Protein AF-A0A0K8QH39-F1 (afdb_monomer)

Radius of gyration: 16.28 Å; Cα contacts (8 Å, |Δi|>4): 102; chains: 1; bounding box: 37×21×58 Å

Foldseek 3Di:
DDLLVVCLVPVVCLLVSLCVLQVWDKDDPDPVPVVDDCVVDPAAKDWAQAPVGITITHDHDDHDDPVSNVVSNVSRVSNRVSVVVVVVVPDDPPPPDD

pLDDT: mean 84.18, std 14.4, range [49.56, 97.0]

Mean predicted aligned error: 7.53 Å

Structure (mmCIF, N/CA/C/O backbone):
data_AF-A0A0K8QH39-F1
#
_entry.id   AF-A0A0K8QH39-F1
#
loop_
_atom_site.group_PDB
_atom_site.id
_atom_site.type_symbol
_atom_site.label_atom_id
_atom_site.label_alt_id
_atom_site.label_comp_id
_atom_site.label_asym_id
_atom_site.label_entity_id
_atom_site.label_seq_id
_atom_site.pdbx_PDB_ins_code
_atom_site.Cartn_x
_atom_site.Cartn_y
_atom_site.Cartn_z
_atom_site.occupancy
_atom_site.B_iso_or_equiv
_atom_site.auth_seq_id
_atom_site.auth_comp_id
_atom_site.auth_asym_id
_atom_site.auth_atom_id
_atom_site.pdbx_PDB_model_num
ATOM 1 N N . MET A 1 1 ? 19.746 -5.463 1.898 1.00 67.12 1 MET A N 1
ATOM 2 C CA . MET A 1 1 ? 18.946 -5.025 0.733 1.00 67.12 1 MET A CA 1
ATOM 3 C C . MET A 1 1 ? 17.802 -4.166 1.248 1.00 67.12 1 MET A C 1
ATOM 5 O O . MET A 1 1 ? 17.227 -4.535 2.261 1.00 67.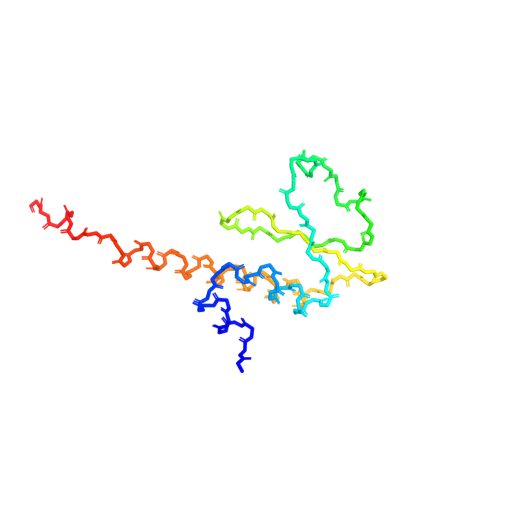12 1 MET A O 1
ATOM 9 N N . THR A 1 2 ? 17.528 -3.009 0.644 1.00 92.44 2 THR A N 1
ATOM 10 C CA . THR A 1 2 ? 16.450 -2.108 1.096 1.00 92.44 2 THR A CA 1
ATOM 11 C C . THR A 1 2 ? 15.121 -2.467 0.426 1.00 92.44 2 THR A C 1
ATOM 13 O O . THR A 1 2 ? 15.118 -3.040 -0.663 1.00 92.44 2 THR A O 1
ATOM 16 N N . LEU A 1 3 ? 13.992 -2.099 1.044 1.00 93.88 3 LEU A N 1
ATOM 17 C CA . LEU A 1 3 ? 12.650 -2.323 0.483 1.00 93.88 3 LEU A CA 1
ATOM 18 C C . LEU A 1 3 ? 12.493 -1.684 -0.909 1.00 93.88 3 LEU A C 1
ATOM 20 O O . LEU A 1 3 ? 11.992 -2.313 -1.831 1.00 93.88 3 LEU A O 1
ATOM 24 N N . ALA A 1 4 ? 13.011 -0.469 -1.101 1.00 93.94 4 ALA A N 1
ATOM 25 C CA . ALA A 1 4 ? 12.991 0.202 -2.402 1.00 93.94 4 ALA A CA 1
ATOM 26 C C . ALA A 1 4 ? 13.809 -0.545 -3.471 1.00 93.94 4 ALA A C 1
ATOM 28 O O . ALA A 1 4 ? 13.354 -0.682 -4.602 1.00 93.94 4 ALA A O 1
ATOM 29 N N . ALA A 1 5 ? 14.988 -1.072 -3.115 1.00 94.62 5 ALA A N 1
ATOM 30 C CA . ALA A 1 5 ? 15.808 -1.850 -4.046 1.00 94.62 5 ALA A CA 1
ATOM 31 C C . ALA A 1 5 ? 15.122 -3.160 -4.468 1.00 94.62 5 ALA A C 1
ATOM 33 O O . ALA A 1 5 ? 15.292 -3.598 -5.601 1.00 94.62 5 ALA A O 1
ATOM 34 N N . ARG A 1 6 ? 14.326 -3.762 -3.575 1.00 95.00 6 ARG A N 1
ATOM 35 C CA . ARG A 1 6 ? 13.503 -4.944 -3.866 1.00 95.00 6 ARG A CA 1
ATOM 36 C C . ARG A 1 6 ? 12.413 -4.639 -4.887 1.00 95.00 6 ARG A C 1
ATOM 38 O O . ARG A 1 6 ? 12.363 -5.301 -5.915 1.00 95.00 6 ARG A O 1
ATOM 45 N N . VAL A 1 7 ? 11.633 -3.583 -4.661 1.00 94.81 7 VAL A N 1
ATOM 46 C CA . VAL A 1 7 ? 10.584 -3.153 -5.605 1.00 94.81 7 VAL A CA 1
ATOM 47 C C . VAL A 1 7 ? 11.172 -2.771 -6.963 1.00 94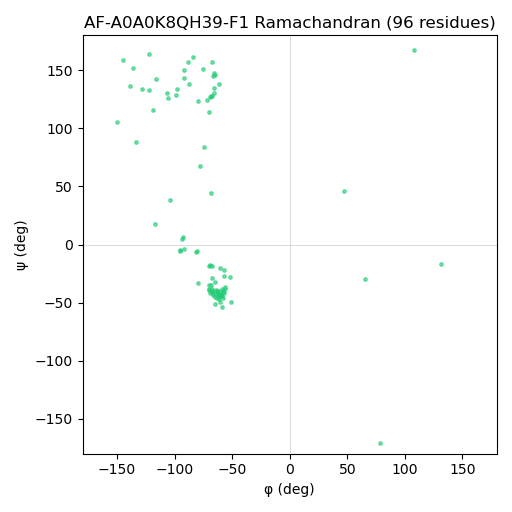.81 7 VAL A C 1
ATOM 49 O O . VAL A 1 7 ? 10.608 -3.119 -7.992 1.00 94.81 7 VAL A O 1
ATOM 52 N N . ALA A 1 8 ? 12.319 -2.087 -6.983 1.00 94.31 8 ALA A N 1
ATOM 53 C CA . ALA A 1 8 ? 12.966 -1.701 -8.233 1.00 94.31 8 ALA A CA 1
ATOM 54 C C . ALA A 1 8 ? 13.503 -2.899 -9.037 1.00 94.31 8 ALA A C 1
ATOM 56 O O . ALA A 1 8 ? 13.579 -2.822 -10.260 1.00 94.31 8 ALA A O 1
ATOM 57 N N . ALA A 1 9 ? 13.883 -3.991 -8.366 1.00 94.19 9 ALA A N 1
ATOM 58 C CA . ALA A 1 9 ? 14.316 -5.223 -9.022 1.00 94.19 9 ALA A CA 1
ATOM 59 C C . ALA A 1 9 ? 13.134 -6.073 -9.516 1.00 94.19 9 ALA A C 1
ATOM 61 O O . ALA A 1 9 ? 13.257 -6.752 -10.533 1.00 94.19 9 ALA A O 1
ATOM 62 N N . ASN A 1 10 ? 12.008 -6.041 -8.798 1.00 94.19 10 ASN A N 1
ATOM 63 C CA . ASN A 1 10 ? 10.792 -6.763 -9.145 1.00 94.19 10 ASN A CA 1
ATOM 64 C C . ASN A 1 10 ? 9.550 -6.010 -8.641 1.00 94.19 10 ASN A C 1
ATOM 66 O O . ASN A 1 10 ? 9.232 -6.036 -7.448 1.00 94.19 10 ASN A O 1
ATOM 70 N N . THR A 1 11 ? 8.813 -5.367 -9.548 1.00 93.06 11 THR A N 1
ATOM 71 C CA . THR A 1 11 ? 7.614 -4.599 -9.185 1.00 93.06 11 THR A CA 1
ATOM 72 C C . THR A 1 11 ? 6.450 -5.469 -8.714 1.00 93.06 11 THR A C 1
ATOM 74 O O . THR A 1 11 ? 5.591 -4.971 -7.984 1.00 93.06 11 THR A O 1
ATOM 77 N N . ASP A 1 12 ? 6.455 -6.774 -9.002 1.00 93.06 12 ASP A N 1
ATOM 78 C CA . ASP A 1 12 ? 5.461 -7.713 -8.465 1.00 93.06 12 ASP A CA 1
ATOM 79 C C . ASP A 1 12 ? 5.598 -7.896 -6.944 1.00 93.06 12 ASP A C 1
ATOM 81 O O . ASP A 1 12 ? 4.647 -8.304 -6.274 1.00 93.06 12 ASP A O 1
ATOM 85 N N . GLU A 1 13 ? 6.751 -7.541 -6.364 1.00 94.69 13 GLU A N 1
ATOM 86 C CA . GLU A 1 13 ? 6.967 -7.584 -4.916 1.00 94.69 13 GLU A CA 1
ATOM 87 C C . GLU A 1 13 ? 6.396 -6.372 -4.175 1.00 94.69 13 GLU A C 1
ATOM 89 O O . GLU A 1 13 ? 6.409 -6.356 -2.939 1.00 94.69 13 GLU A O 1
ATOM 94 N N . LEU A 1 14 ? 5.869 -5.367 -4.885 1.00 95.00 14 LEU A N 1
ATOM 95 C CA . LEU A 1 14 ? 5.309 -4.158 -4.280 1.00 95.00 14 LEU A CA 1
ATOM 96 C C . LEU A 1 14 ? 4.282 -4.460 -3.167 1.00 95.00 14 LEU 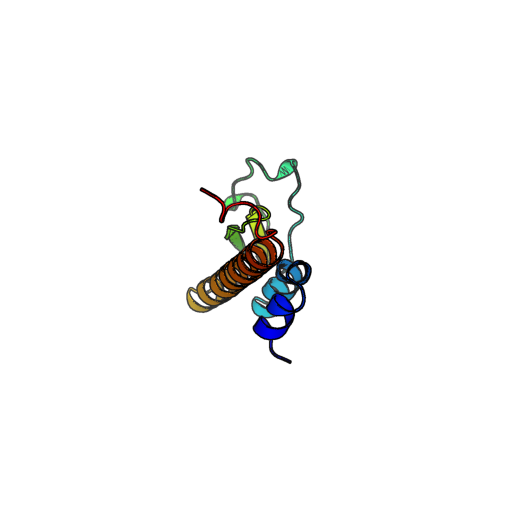A C 1
ATOM 98 O O . LEU A 1 14 ? 4.450 -3.911 -2.074 1.00 95.00 14 LEU A O 1
ATOM 102 N N . PRO A 1 15 ? 3.266 -5.333 -3.352 1.00 94.88 15 PRO A N 1
ATOM 103 C CA . PRO A 1 15 ? 2.281 -5.599 -2.305 1.00 94.88 15 PRO A CA 1
ATOM 104 C C . PRO A 1 15 ? 2.919 -6.196 -1.047 1.00 94.88 15 PRO A C 1
ATOM 106 O O . PRO A 1 15 ? 2.635 -5.751 0.060 1.00 94.88 15 PRO A O 1
ATOM 109 N N . PHE A 1 16 ? 3.828 -7.158 -1.199 1.00 94.88 16 PHE A N 1
ATOM 110 C CA . PHE A 1 16 ? 4.487 -7.811 -0.064 1.00 94.88 16 PHE A CA 1
ATOM 111 C C . PHE A 1 16 ? 5.458 -6.870 0.650 1.00 94.88 16 PHE A C 1
ATOM 113 O O . PHE A 1 16 ? 5.517 -6.839 1.875 1.00 94.88 16 PHE A O 1
ATOM 120 N N . THR A 1 17 ? 6.168 -6.043 -0.113 1.00 96.56 17 THR A N 1
ATOM 121 C CA . THR A 1 17 ? 7.122 -5.071 0.427 1.00 96.56 17 THR A CA 1
ATOM 122 C C . THR A 1 17 ? 6.415 -3.970 1.216 1.00 96.56 17 THR A C 1
ATOM 124 O O . THR A 1 17 ? 6.887 -3.559 2.275 1.00 96.56 17 THR A O 1
ATOM 127 N N . VAL A 1 18 ? 5.268 -3.490 0.729 1.00 96.06 18 VAL A N 1
ATOM 128 C CA . VAL A 1 18 ? 4.460 -2.503 1.456 1.00 96.06 18 VAL A CA 1
ATOM 129 C C . VAL A 1 18 ? 3.816 -3.125 2.697 1.00 96.06 18 VAL A C 1
ATOM 131 O O . VAL A 1 18 ? 3.785 -2.483 3.743 1.00 96.06 18 VAL A O 1
ATOM 134 N N . ALA A 1 19 ? 3.351 -4.372 2.620 1.00 95.25 19 ALA A N 1
ATOM 135 C CA . ALA A 1 19 ? 2.846 -5.099 3.782 1.00 95.25 19 ALA A CA 1
ATOM 136 C C . ALA A 1 19 ? 3.911 -5.235 4.882 1.00 95.25 19 ALA A C 1
ATOM 138 O O . ALA A 1 19 ? 3.631 -4.944 6.042 1.00 95.25 19 ALA A O 1
ATOM 139 N N . GLU A 1 20 ? 5.145 -5.581 4.503 1.00 95.94 20 GLU A N 1
ATOM 140 C CA . GLU A 1 20 ? 6.296 -5.641 5.410 1.00 95.94 20 GLU A CA 1
ATOM 141 C C . GLU A 1 20 ? 6.607 -4.267 6.025 1.00 95.94 20 GLU A C 1
ATOM 143 O O . GLU A 1 20 ? 6.743 -4.154 7.240 1.00 95.94 20 GLU A O 1
ATOM 148 N N . LEU A 1 21 ? 6.649 -3.203 5.212 1.00 95.56 21 LEU A N 1
ATOM 149 C CA . LEU A 1 21 ? 6.893 -1.831 5.677 1.00 95.56 21 LEU A CA 1
ATOM 150 C C . LEU A 1 21 ? 5.887 -1.374 6.742 1.00 95.56 21 LEU A C 1
ATOM 152 O O . LEU A 1 21 ? 6.234 -0.603 7.637 1.00 95.56 21 LEU A O 1
ATOM 156 N N . LEU A 1 22 ? 4.630 -1.773 6.571 1.00 94.88 22 LEU A N 1
ATOM 157 C CA . LEU A 1 22 ? 3.498 -1.316 7.368 1.00 94.88 22 LEU A CA 1
ATOM 158 C C . LEU A 1 22 ? 3.153 -2.257 8.529 1.00 94.88 22 LEU A C 1
ATOM 160 O O . LEU A 1 22 ? 2.234 -1.947 9.294 1.00 94.88 22 LEU A O 1
ATOM 164 N N . SER A 1 23 ? 3.837 -3.403 8.633 1.00 93.44 23 SER A N 1
ATOM 165 C CA . SER A 1 23 ? 3.427 -4.529 9.481 1.00 93.44 23 SER A CA 1
ATOM 166 C C . SER A 1 23 ? 1.940 -4.858 9.291 1.00 93.44 23 SER A C 1
ATOM 168 O O . SER A 1 23 ? 1.180 -4.985 10.250 1.00 93.44 23 SER A O 1
ATOM 170 N N . ALA A 1 24 ? 1.510 -4.914 8.031 1.00 93.88 24 ALA A N 1
ATOM 171 C CA . ALA A 1 24 ? 0.115 -5.043 7.631 1.00 93.88 24 ALA A CA 1
ATOM 172 C C . ALA A 1 24 ? -0.109 -6.289 6.771 1.00 93.88 24 ALA A C 1
ATOM 174 O O . ALA A 1 24 ? 0.820 -6.865 6.211 1.00 93.88 24 ALA A O 1
ATOM 175 N N . THR A 1 25 ? -1.368 -6.685 6.625 1.00 92.25 25 THR A N 1
ATOM 176 C CA . THR A 1 25 ? -1.780 -7.797 5.766 1.00 92.25 25 THR A CA 1
ATOM 177 C C . THR A 1 25 ? -2.271 -7.266 4.424 1.00 92.25 25 THR A C 1
ATOM 179 O O . THR A 1 25 ? -3.073 -6.331 4.379 1.00 92.25 25 THR A O 1
ATOM 182 N N . VAL A 1 26 ? -1.817 -7.868 3.319 1.00 91.25 26 VAL A N 1
ATOM 183 C CA . VAL A 1 26 ? -2.350 -7.570 1.980 1.00 91.25 26 VAL A CA 1
ATOM 184 C C . VAL A 1 26 ? -3.749 -8.157 1.869 1.00 91.25 26 VAL A C 1
ATOM 186 O O . VAL A 1 26 ? -3.942 -9.362 2.019 1.00 91.25 26 VAL A O 1
ATOM 189 N N . LEU A 1 27 ? -4.725 -7.319 1.542 1.00 87.38 27 LEU A N 1
ATOM 190 C CA . LEU A 1 27 ? -6.063 -7.794 1.224 1.00 87.38 27 LEU A CA 1
ATOM 191 C C . LEU A 1 27 ? -6.151 -8.126 -0.281 1.00 87.38 27 LEU A C 1
ATOM 193 O O . LEU A 1 27 ? -5.685 -7.333 -1.106 1.00 87.38 27 LEU A O 1
ATOM 197 N N . PRO A 1 28 ? -6.797 -9.235 -0.688 1.00 78.94 28 PRO A N 1
ATOM 198 C CA . PRO A 1 28 ? -6.945 -9.611 -2.097 1.00 78.94 28 PRO A CA 1
ATOM 199 C C . PRO A 1 28 ? -7.858 -8.635 -2.849 1.00 78.94 28 PRO A C 1
ATOM 201 O O . PRO A 1 28 ? -8.960 -8.322 -2.395 1.00 78.94 2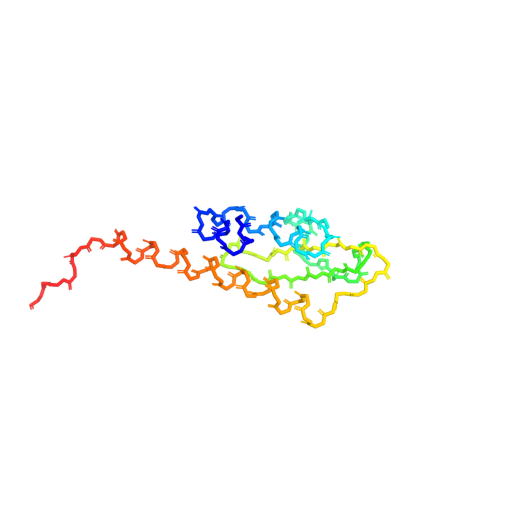8 PRO A O 1
ATOM 204 N N . ALA A 1 29 ? -7.412 -8.086 -3.980 1.00 66.69 29 ALA A N 1
ATOM 205 C CA . ALA A 1 29 ? -8.189 -7.151 -4.804 1.00 66.69 29 ALA A CA 1
ATOM 206 C C . ALA A 1 29 ? -9.238 -7.903 -5.654 1.00 66.69 29 ALA A C 1
ATOM 208 O O . ALA A 1 29 ? -9.121 -8.009 -6.868 1.00 66.69 29 ALA A O 1
ATOM 209 N N . GLY A 1 30 ? -10.245 -8.494 -5.005 1.00 57.78 30 GLY A N 1
ATOM 210 C CA . GLY A 1 30 ? -11.341 -9.193 -5.681 1.00 57.78 30 GLY A CA 1
ATOM 211 C C . GLY A 1 30 ? -12.466 -8.254 -6.149 1.00 57.78 30 GLY A C 1
ATOM 212 O O . GLY A 1 30 ? -12.606 -7.149 -5.615 1.00 57.78 30 GLY A O 1
ATOM 213 N N . PRO A 1 31 ? -13.327 -8.693 -7.092 1.00 52.44 31 PRO A N 1
ATOM 214 C CA . PRO A 1 31 ? -14.498 -7.931 -7.547 1.00 52.44 31 PRO A CA 1
ATOM 215 C C . PRO A 1 31 ? -15.453 -7.568 -6.401 1.00 52.44 31 PRO A C 1
ATOM 217 O O . PRO A 1 31 ? -16.082 -6.518 -6.451 1.00 52.44 31 PRO A O 1
ATOM 220 N N . GLN A 1 32 ? -15.480 -8.366 -5.328 1.00 53.09 32 GLN A N 1
ATOM 221 C CA . GLN A 1 32 ? -16.235 -8.081 -4.102 1.00 53.09 32 GLN A CA 1
ATOM 222 C C . GLN A 1 32 ? -15.812 -6.779 -3.400 1.00 53.09 32 GLN A C 1
ATOM 224 O O . GLN A 1 32 ? -16.604 -6.223 -2.650 1.00 53.09 32 GLN A O 1
ATOM 229 N N . ARG A 1 33 ? -14.608 -6.247 -3.668 1.00 62.75 33 ARG A N 1
ATOM 230 C CA . ARG A 1 33 ? -14.128 -4.985 -3.074 1.00 62.75 33 ARG A CA 1
ATOM 231 C C . ARG A 1 33 ? -14.356 -3.753 -3.944 1.00 62.75 33 ARG A C 1
ATOM 233 O O . ARG A 1 33 ? -14.129 -2.633 -3.486 1.00 62.75 33 ARG A O 1
ATOM 240 N N . ARG A 1 34 ? -14.845 -3.917 -5.180 1.00 54.66 34 ARG A N 1
ATOM 241 C CA . ARG A 1 34 ? -15.331 -2.797 -6.001 1.00 54.66 34 ARG A CA 1
ATOM 242 C C . ARG A 1 34 ? -16.693 -2.350 -5.464 1.00 54.66 34 ARG A C 1
ATOM 244 O O . ARG A 1 34 ? -17.724 -2.785 -5.955 1.00 54.66 34 ARG A O 1
ATOM 251 N N . GLY A 1 35 ? -16.682 -1.501 -4.439 1.00 55.97 35 GLY A N 1
ATOM 252 C CA . GLY A 1 35 ? -17.893 -0.899 -3.868 1.00 55.97 35 GLY A CA 1
ATOM 253 C C . GLY A 1 35 ? -17.995 -0.991 -2.349 1.00 55.97 35 GLY A C 1
ATOM 254 O O . GLY A 1 35 ? -18.744 -0.215 -1.769 1.00 55.97 35 GLY A O 1
ATOM 255 N N . GLN A 1 36 ? -17.211 -1.861 -1.704 1.00 60.22 36 GLN A N 1
ATOM 256 C CA . GLN A 1 36 ? -17.123 -1.881 -0.244 1.00 60.22 36 GLN A CA 1
ATOM 257 C C . GLN A 1 36 ? -16.404 -0.632 0.257 1.00 60.22 36 GLN A C 1
ATOM 259 O O . GLN A 1 36 ? -15.287 -0.319 -0.179 1.00 60.22 36 GLN A O 1
ATOM 264 N N . ALA A 1 37 ? -17.046 0.083 1.177 1.00 61.12 37 ALA A N 1
ATOM 265 C CA . ALA A 1 37 ? -16.411 1.204 1.847 1.00 61.12 37 ALA A CA 1
ATOM 266 C C . ALA A 1 37 ? -15.271 0.670 2.724 1.00 61.12 37 ALA A C 1
ATOM 268 O O . ALA A 1 37 ? -15.378 -0.393 3.330 1.00 61.12 37 ALA A O 1
ATOM 269 N N . THR A 1 38 ? -14.174 1.421 2.851 1.00 64.81 38 THR A N 1
ATOM 270 C CA . THR A 1 38 ? -13.067 1.046 3.752 1.00 64.81 38 THR A CA 1
ATOM 271 C C . THR A 1 38 ? -13.521 0.867 5.203 1.00 64.81 38 THR A C 1
ATOM 273 O O . THR A 1 38 ? -12.860 0.163 5.952 1.00 64.81 38 THR A O 1
ATOM 276 N N . ALA A 1 39 ? -14.655 1.471 5.574 1.00 61.69 39 ALA A N 1
ATOM 277 C CA . ALA A 1 39 ? -15.308 1.340 6.874 1.00 61.69 39 ALA A CA 1
ATOM 278 C C . ALA A 1 39 ? -15.946 -0.041 7.133 1.00 61.69 39 ALA A C 1
ATOM 280 O O . ALA A 1 39 ? -16.217 -0.367 8.281 1.00 61.69 39 ALA A O 1
ATOM 281 N N . GLU A 1 40 ? -16.195 -0.844 6.094 1.00 64.81 40 GLU A N 1
ATOM 282 C CA . GLU A 1 40 ? -16.788 -2.188 6.212 1.00 64.81 40 GLU A CA 1
ATOM 283 C C . GLU A 1 40 ? -15.725 -3.289 6.345 1.00 64.81 40 GLU A C 1
ATOM 285 O O . GLU A 1 40 ? -16.050 -4.467 6.496 1.00 64.81 40 GLU A O 1
ATOM 290 N N . LEU A 1 41 ? -14.445 -2.920 6.257 1.00 68.12 41 LEU A N 1
ATOM 291 C CA . LEU A 1 41 ? -13.328 -3.848 6.348 1.00 68.12 41 LEU A CA 1
ATOM 292 C C . LEU A 1 41 ? -12.838 -3.956 7.801 1.00 68.12 41 LEU A C 1
ATOM 294 O O . LEU A 1 41 ? -12.821 -2.957 8.518 1.00 68.12 41 LEU A O 1
ATOM 298 N N . PRO A 1 42 ? -12.420 -5.154 8.244 1.00 67.06 42 PRO A N 1
ATOM 299 C CA . PRO A 1 42 ? -11.882 -5.335 9.585 1.00 67.06 42 PRO A CA 1
ATOM 300 C C . PRO A 1 42 ? -10.550 -4.586 9.751 1.00 67.06 42 PRO A C 1
ATOM 302 O O . PRO A 1 42 ? -9.659 -4.679 8.902 1.00 67.06 42 PRO A O 1
ATOM 305 N N . GLY A 1 43 ? -10.414 -3.877 10.874 1.00 76.25 43 GLY A N 1
ATOM 306 C CA . GLY A 1 43 ? -9.205 -3.136 11.239 1.00 76.25 43 GLY A CA 1
ATOM 307 C C . GLY A 1 43 ? -9.049 -1.791 10.522 1.00 76.25 43 GLY A C 1
ATOM 308 O O . GLY A 1 43 ? -9.953 -1.296 9.850 1.00 76.25 43 GLY A O 1
ATOM 309 N N . THR A 1 44 ? -7.878 -1.173 10.672 1.00 86.81 44 THR A N 1
ATOM 310 C CA . THR A 1 44 ? -7.547 0.040 9.916 1.00 86.81 44 THR A CA 1
ATOM 311 C C . THR A 1 44 ? -7.120 -0.370 8.517 1.00 86.81 44 THR A C 1
ATOM 313 O O . THR A 1 44 ? -6.147 -1.110 8.367 1.00 86.81 44 THR A O 1
ATOM 316 N N . VAL A 1 45 ? -7.794 0.159 7.492 1.00 89.38 45 VAL A N 1
ATOM 317 C CA . VAL A 1 45 ? -7.445 -0.097 6.092 1.00 89.38 45 VAL A CA 1
ATOM 318 C C . VAL A 1 45 ? -6.786 1.107 5.429 1.00 89.38 45 VAL A C 1
ATOM 320 O O . VAL A 1 45 ? -7.329 2.209 5.441 1.00 89.38 45 VAL A O 1
ATOM 323 N N . LEU A 1 46 ? -5.648 0.870 4.772 1.00 91.06 46 LEU A N 1
ATOM 324 C CA . LEU A 1 46 ? -5.001 1.812 3.862 1.00 91.06 46 LEU A CA 1
ATOM 325 C C . LEU A 1 46 ? -5.199 1.353 2.419 1.00 91.06 46 LEU A C 1
ATOM 327 O O . L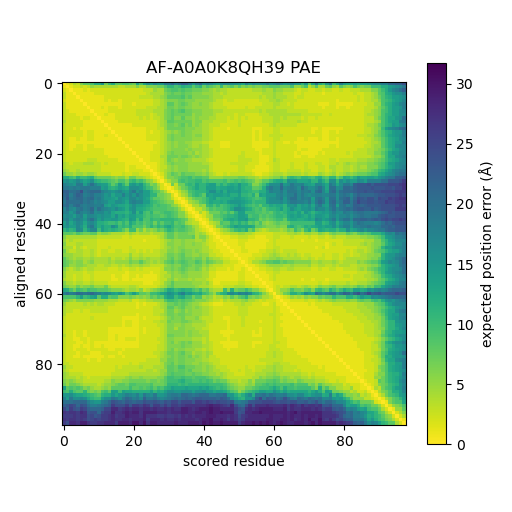EU A 1 46 ? -4.858 0.225 2.062 1.00 91.06 46 LEU A O 1
ATOM 331 N N . LYS A 1 47 ? -5.727 2.247 1.583 1.00 92.25 47 LYS A N 1
ATOM 332 C CA . LYS A 1 47 ? -5.807 2.075 0.131 1.00 92.25 47 LYS A CA 1
ATOM 333 C C . LYS A 1 47 ? -4.659 2.838 -0.519 1.00 92.25 47 LYS A C 1
ATOM 335 O O . LYS A 1 47 ? -4.514 4.032 -0.276 1.00 92.25 47 LYS A O 1
ATOM 340 N N . ILE A 1 48 ? -3.908 2.167 -1.383 1.00 91.88 48 ILE A N 1
ATOM 341 C CA . ILE A 1 48 ? -2.819 2.765 -2.158 1.00 91.88 48 ILE A CA 1
ATOM 342 C C . ILE A 1 48 ? -3.153 2.633 -3.646 1.00 91.88 48 ILE A C 1
ATOM 344 O O . ILE A 1 48 ? -3.270 1.510 -4.145 1.00 91.88 48 ILE A O 1
ATOM 348 N N . PRO A 1 49 ? -3.356 3.747 -4.367 1.00 91.06 49 PRO A N 1
ATOM 349 C CA . PRO A 1 49 ? -3.460 3.727 -5.823 1.00 91.06 49 PRO A CA 1
ATOM 350 C C . PRO A 1 49 ? -2.160 3.206 -6.453 1.00 91.06 49 PRO A C 1
ATOM 352 O O . PRO A 1 49 ? -1.077 3.573 -6.008 1.00 91.06 49 PRO A O 1
ATOM 355 N N . SER A 1 50 ? -2.262 2.364 -7.484 1.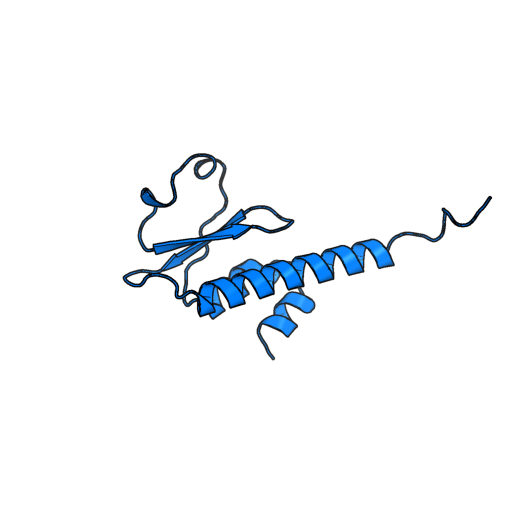00 89.00 50 SER A N 1
ATOM 356 C CA . SER A 1 50 ? -1.113 1.939 -8.294 1.00 89.00 50 SER A CA 1
ATOM 357 C C . SER A 1 50 ? -1.522 1.755 -9.757 1.00 89.00 50 SER A C 1
ATOM 359 O O . SER A 1 50 ? -2.708 1.529 -10.036 1.00 89.00 50 SER A O 1
ATOM 361 N N . SER A 1 51 ? -0.548 1.798 -10.669 1.00 86.06 51 SER A N 1
ATOM 362 C CA . SER A 1 51 ? -0.697 1.511 -12.109 1.00 86.06 51 SER A CA 1
ATOM 363 C C . SER A 1 51 ? -1.386 0.166 -12.386 1.00 86.06 51 SER A C 1
ATOM 365 O O . SER A 1 51 ? -2.094 0.006 -13.379 1.00 86.06 51 SER A O 1
ATOM 367 N N . ARG A 1 52 ? -1.243 -0.796 -11.467 1.00 80.94 52 ARG A N 1
ATOM 368 C CA . ARG A 1 52 ? -1.769 -2.169 -11.560 1.00 80.94 52 ARG A CA 1
ATOM 369 C C . ARG A 1 52 ? -3.143 -2.342 -10.904 1.00 80.94 52 ARG A C 1
ATOM 371 O O . ARG A 1 52 ? -3.665 -3.453 -10.822 1.00 80.94 52 ARG A O 1
ATOM 378 N N . GLY A 1 53 ? -3.731 -1.250 -10.421 1.00 85.56 53 GLY A N 1
ATOM 379 C CA . GLY A 1 53 ? -4.973 -1.230 -9.653 1.00 85.56 53 GLY A CA 1
ATOM 380 C C . GLY A 1 53 ? -4.753 -0.920 -8.166 1.00 85.56 53 GLY A C 1
ATOM 381 O O . GLY A 1 53 ? -3.623 -0.900 -7.678 1.00 85.56 53 GLY A O 1
ATOM 382 N N . PRO A 1 54 ? -5.825 -0.623 -7.413 1.00 89.75 54 PRO A N 1
ATOM 383 C CA . PRO A 1 54 ? -5.705 -0.244 -6.010 1.00 89.75 54 PRO A CA 1
ATOM 384 C C . PRO A 1 54 ? -5.245 -1.423 -5.145 1.00 89.75 54 PRO A C 1
ATOM 386 O O . PRO A 1 54 ? -5.870 -2.485 -5.135 1.00 89.75 54 PRO A O 1
ATOM 389 N N . LEU A 1 55 ? -4.186 -1.198 -4.369 1.00 91.31 55 LEU A N 1
ATOM 390 C CA . LEU A 1 55 ? -3.724 -2.098 -3.319 1.00 91.31 55 LEU A CA 1
ATOM 391 C C . LEU A 1 55 ? -4.373 -1.716 -1.992 1.00 91.31 55 LEU A C 1
ATOM 393 O O . LEU A 1 55 ? -4.675 -0.548 -1.740 1.00 91.31 55 LEU A O 1
ATOM 397 N N . TYR A 1 56 ? -4.577 -2.705 -1.131 1.00 91.31 56 TYR A N 1
ATOM 398 C CA . TYR A 1 56 ? -5.213 -2.490 0.157 1.00 91.31 56 TYR A CA 1
ATOM 399 C C . TYR A 1 56 ? -4.516 -3.289 1.243 1.00 91.31 56 TYR A C 1
ATOM 401 O O . TYR A 1 56 ? -4.252 -4.480 1.067 1.00 91.31 56 TYR A O 1
ATOM 409 N N . PHE A 1 57 ? -4.313 -2.633 2.374 1.00 92.31 57 PHE A N 1
ATOM 410 C CA . PHE A 1 57 ? -3.598 -3.168 3.519 1.00 92.31 57 PHE A CA 1
ATOM 411 C C . PHE A 1 57 ? -4.456 -3.004 4.760 1.00 92.31 57 PHE A C 1
ATOM 413 O O . PHE A 1 57 ? -4.996 -1.918 4.960 1.00 92.31 57 PHE A O 1
ATOM 420 N N . SER A 1 58 ? -4.572 -4.045 5.580 1.00 91.38 58 SER A N 1
ATOM 421 C CA . SER A 1 58 ? -5.202 -3.948 6.898 1.00 91.38 58 SER A CA 1
ATOM 422 C C . SER A 1 58 ? -4.202 -4.246 8.003 1.00 91.38 58 SER A C 1
ATOM 424 O O . SER A 1 58 ? -3.366 -5.142 7.872 1.00 91.38 58 SER A O 1
ATOM 426 N N . ARG A 1 59 ? -4.307 -3.516 9.111 1.00 90.25 59 ARG A N 1
ATOM 427 C CA . ARG A 1 59 ? -3.677 -3.899 10.377 1.00 90.25 59 ARG A CA 1
ATOM 428 C C . ARG A 1 59 ? -4.645 -3.700 11.531 1.00 90.25 59 ARG A C 1
ATOM 430 O O . ARG A 1 59 ? -5.525 -2.836 11.469 1.00 90.25 59 ARG A O 1
ATOM 437 N N . ASP A 1 60 ? -4.460 -4.494 12.573 1.00 84.19 60 ASP A N 1
ATOM 438 C CA . ASP A 1 60 ? -5.265 -4.393 13.780 1.00 84.19 60 ASP A CA 1
ATOM 439 C C . ASP A 1 60 ? -4.856 -3.178 14.622 1.00 84.19 60 ASP A C 1
ATOM 441 O O . ASP A 1 60 ? -3.701 -2.753 14.620 1.00 84.19 60 ASP A O 1
ATOM 445 N N . ALA A 1 61 ? -5.835 -2.654 15.363 1.00 70.25 61 ALA A N 1
ATOM 446 C CA . ALA A 1 61 ? -5.709 -1.730 16.494 1.00 70.25 61 ALA A CA 1
ATOM 447 C C . ALA A 1 61 ? -5.149 -0.313 16.249 1.00 70.25 61 ALA A C 1
ATOM 449 O O . ALA A 1 61 ? -5.572 0.600 16.956 1.00 70.25 61 ALA A O 1
ATOM 450 N N . GLU A 1 62 ? -4.272 -0.079 15.268 1.00 82.81 62 GLU A N 1
ATOM 451 C CA . GLU A 1 62 ? -3.622 1.228 15.092 1.00 82.81 62 GLU A CA 1
ATOM 452 C C . GLU A 1 62 ? -3.864 1.858 13.715 1.00 82.81 62 GLU A C 1
ATOM 454 O O . GLU A 1 62 ? -3.676 1.197 12.684 1.00 82.81 62 GLU A O 1
ATOM 459 N N . PRO A 1 63 ? -4.230 3.155 13.656 1.00 88.81 63 PRO A N 1
ATOM 460 C CA . PRO A 1 63 ? -4.303 3.878 12.398 1.00 88.81 63 PRO A CA 1
ATOM 461 C C . PRO A 1 63 ? -2.913 3.992 11.772 1.00 88.81 63 PRO A C 1
ATOM 463 O O . PRO A 1 63 ? -1.919 4.135 12.482 1.00 88.81 63 PRO A O 1
ATOM 466 N N . PHE A 1 64 ? -2.828 3.964 10.443 1.00 92.12 64 PHE A N 1
ATOM 467 C CA . PHE A 1 64 ? -1.570 4.249 9.757 1.00 92.12 64 PHE A CA 1
ATOM 468 C C . PHE A 1 64 ? -1.177 5.706 9.978 1.00 92.12 64 PHE A C 1
ATOM 470 O O . PHE A 1 64 ? -1.970 6.625 9.763 1.00 92.12 64 PHE A O 1
ATOM 477 N N . THR A 1 65 ? 0.068 5.929 10.379 1.00 94.44 65 THR A N 1
ATOM 478 C CA . THR A 1 65 ? 0.610 7.276 10.519 1.00 94.44 65 THR A CA 1
ATOM 479 C C . THR A 1 65 ? 0.746 7.945 9.145 1.00 94.44 65 THR A C 1
ATOM 481 O O . THR A 1 65 ? 0.903 7.267 8.117 1.00 94.44 65 THR A O 1
ATOM 484 N N . PRO A 1 66 ? 0.763 9.290 9.091 1.00 94.94 66 PRO A N 1
ATOM 485 C CA . PRO A 1 66 ? 1.037 10.009 7.849 1.00 94.94 66 PRO A CA 1
ATOM 486 C C . PRO A 1 66 ? 2.380 9.612 7.219 1.00 94.94 66 PRO A C 1
ATOM 488 O O . PRO A 1 66 ? 2.482 9.485 6.002 1.00 94.94 66 PRO A O 1
ATOM 491 N N . ALA A 1 67 ? 3.402 9.354 8.043 1.00 96.38 67 ALA A N 1
ATOM 492 C CA . ALA A 1 67 ? 4.727 8.953 7.580 1.00 96.38 67 ALA A CA 1
ATOM 493 C C . ALA A 1 67 ? 4.738 7.543 6.966 1.00 96.38 67 ALA A C 1
ATOM 495 O O . ALA A 1 67 ? 5.367 7.329 5.930 1.00 96.38 67 ALA A O 1
ATOM 496 N N . GLU A 1 68 ? 4.038 6.585 7.576 1.00 96.25 68 GLU A N 1
ATOM 497 C CA . GLU A 1 68 ? 3.852 5.240 7.017 1.00 96.25 68 GLU A CA 1
ATOM 498 C C . GLU A 1 68 ? 3.125 5.298 5.674 1.00 96.25 68 GLU A C 1
ATOM 500 O O . GLU A 1 68 ? 3.614 4.761 4.679 1.00 96.25 68 GLU A O 1
ATOM 505 N N . SER A 1 69 ? 2.009 6.028 5.634 1.00 95.50 69 SER A N 1
ATOM 506 C CA . SER A 1 69 ? 1.217 6.216 4.421 1.00 95.50 69 SER A CA 1
ATOM 507 C C . SER A 1 69 ? 2.060 6.838 3.306 1.00 95.50 69 SER A C 1
ATOM 509 O O . SER A 1 69 ? 2.064 6.327 2.188 1.00 95.50 69 SER A O 1
ATOM 511 N N . ALA A 1 70 ? 2.834 7.886 3.603 1.00 97.00 70 ALA A N 1
ATOM 512 C CA . ALA A 1 70 ? 3.710 8.541 2.633 1.00 97.00 70 ALA A CA 1
ATOM 513 C C . ALA A 1 70 ? 4.806 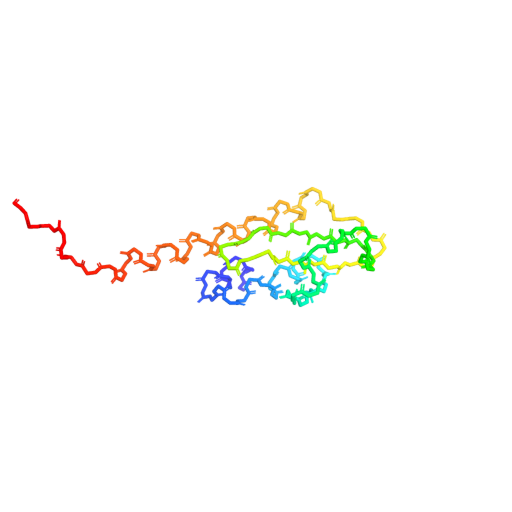7.605 2.097 1.00 97.00 70 ALA A C 1
ATOM 515 O O . ALA A 1 70 ? 5.047 7.572 0.890 1.00 97.00 70 ALA A O 1
ATOM 516 N N . ARG A 1 71 ? 5.451 6.809 2.962 1.00 96.44 71 ARG A N 1
ATOM 517 C CA . ARG A 1 71 ? 6.464 5.832 2.525 1.00 96.44 71 ARG A CA 1
ATOM 518 C C . ARG A 1 71 ? 5.866 4.746 1.631 1.00 96.44 71 ARG A C 1
ATOM 520 O O . ARG A 1 71 ? 6.490 4.366 0.645 1.00 96.44 71 ARG A O 1
ATOM 527 N N . ALA A 1 72 ? 4.665 4.274 1.945 1.00 96.81 72 ALA A N 1
ATOM 528 C CA . ALA A 1 72 ? 3.989 3.265 1.143 1.00 96.81 72 ALA A CA 1
ATOM 529 C C . ALA A 1 72 ? 3.575 3.805 -0.242 1.00 96.81 72 ALA A C 1
ATOM 531 O O . ALA A 1 72 ? 3.798 3.137 -1.250 1.00 96.81 72 ALA A O 1
ATOM 532 N N . HIS A 1 73 ? 3.078 5.047 -0.312 1.00 96.75 73 HIS A N 1
ATOM 533 C CA . HIS A 1 73 ? 2.815 5.725 -1.589 1.00 96.75 73 HIS A CA 1
ATOM 534 C C . HIS A 1 73 ? 4.098 5.939 -2.399 1.00 96.75 73 HIS A C 1
ATOM 536 O O . HIS A 1 73 ? 4.098 5.702 -3.602 1.00 96.75 73 HIS A O 1
ATOM 542 N N . ARG A 1 74 ? 5.212 6.306 -1.749 1.00 96.50 74 ARG A N 1
ATOM 543 C CA . ARG A 1 74 ? 6.522 6.421 -2.412 1.00 96.50 74 ARG A CA 1
ATOM 544 C C . ARG A 1 74 ? 6.985 5.112 -3.049 1.00 96.50 74 ARG A C 1
ATOM 546 O O . ARG A 1 74 ? 7.573 5.152 -4.122 1.00 96.50 74 ARG A O 1
ATOM 553 N N . LEU A 1 75 ? 6.740 3.963 -2.414 1.00 97.00 75 LEU A N 1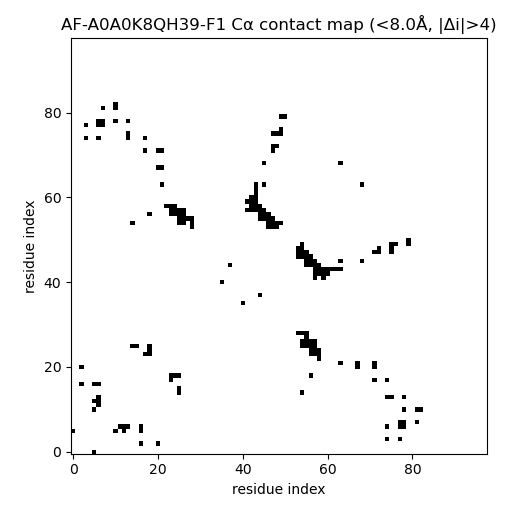
ATOM 554 C CA . LEU A 1 75 ? 7.067 2.663 -3.012 1.00 97.00 75 LEU A CA 1
ATOM 555 C C . LEU A 1 75 ? 6.191 2.358 -4.235 1.00 97.00 75 LEU A C 1
ATOM 557 O O . LEU A 1 75 ? 6.706 1.830 -5.217 1.00 97.00 75 LEU A O 1
ATOM 561 N N . ALA A 1 76 ? 4.904 2.712 -4.199 1.00 96.25 76 ALA A N 1
ATOM 562 C CA . ALA A 1 76 ? 4.012 2.552 -5.349 1.00 96.25 76 ALA A CA 1
ATOM 563 C C . ALA A 1 76 ? 4.410 3.466 -6.521 1.00 96.25 76 ALA A C 1
ATOM 565 O O . ALA A 1 76 ? 4.493 2.999 -7.652 1.00 96.25 76 ALA A O 1
ATOM 566 N N . GLU A 1 77 ? 4.741 4.729 -6.241 1.00 96.06 77 GLU A N 1
ATOM 567 C CA . GLU A 1 77 ? 5.269 5.673 -7.235 1.00 96.06 77 GLU A CA 1
ATOM 568 C C . GLU A 1 77 ? 6.585 5.163 -7.845 1.00 96.06 77 GLU A C 1
ATOM 570 O O . GLU A 1 77 ? 6.771 5.207 -9.058 1.00 96.06 77 GLU A O 1
ATOM 575 N N . LEU A 1 78 ? 7.490 4.618 -7.023 1.00 96.44 78 LEU A N 1
ATOM 576 C CA . LEU A 1 78 ? 8.738 4.023 -7.505 1.00 96.44 78 LEU A CA 1
ATOM 577 C C . LEU A 1 78 ? 8.480 2.846 -8.455 1.00 96.44 78 LEU A C 1
ATOM 579 O O . LEU A 1 78 ? 9.135 2.756 -9.490 1.00 96.44 78 LEU A O 1
ATOM 583 N N . ALA A 1 79 ? 7.547 1.956 -8.111 1.00 95.56 79 ALA A N 1
ATOM 584 C CA . ALA A 1 79 ? 7.184 0.832 -8.968 1.00 95.56 79 ALA A CA 1
ATOM 585 C C . ALA A 1 79 ? 6.649 1.312 -10.326 1.00 95.56 79 ALA A C 1
ATOM 587 O O . ALA A 1 79 ? 7.082 0.820 -11.365 1.00 95.56 79 ALA A O 1
ATOM 588 N N . GLU A 1 80 ? 5.778 2.321 -10.320 1.00 94.62 80 GLU A N 1
ATOM 589 C CA . GLU A 1 80 ? 5.232 2.919 -11.538 1.00 94.62 80 GLU A CA 1
ATOM 590 C C . GLU A 1 80 ? 6.329 3.558 -12.405 1.00 94.62 80 GLU A C 1
ATOM 592 O O . GLU A 1 80 ? 6.376 3.322 -13.611 1.00 94.62 80 GLU A O 1
ATOM 597 N N . ILE A 1 81 ? 7.275 4.287 -11.803 1.00 95.19 81 ILE A N 1
ATOM 598 C CA . ILE A 1 81 ? 8.431 4.848 -12.523 1.00 95.19 81 ILE A CA 1
ATOM 599 C C . ILE A 1 81 ? 9.267 3.738 -13.171 1.00 95.19 81 ILE A C 1
ATOM 601 O O . ILE A 1 81 ? 9.685 3.878 -14.323 1.00 95.19 81 ILE A O 1
ATOM 605 N N . VAL A 1 82 ? 9.524 2.641 -12.455 1.00 93.81 82 VAL A N 1
ATOM 606 C CA . VAL A 1 82 ? 10.318 1.510 -12.961 1.00 93.81 82 VAL A CA 1
ATOM 607 C C . VAL A 1 82 ? 9.610 0.823 -14.127 1.00 93.81 82 VAL A C 1
ATOM 609 O O . VAL A 1 82 ? 10.243 0.583 -15.156 1.00 93.81 82 VAL A O 1
ATOM 612 N N . GLU A 1 83 ? 8.304 0.578 -14.011 1.00 92.19 83 GLU A N 1
ATOM 613 C CA . GLU A 1 83 ? 7.481 0.027 -15.092 1.00 92.19 83 GLU A CA 1
ATOM 614 C C . GLU A 1 83 ? 7.511 0.935 -16.322 1.00 92.19 83 GLU A C 1
ATOM 616 O O . GLU A 1 83 ? 7.894 0.495 -17.406 1.00 92.19 83 GLU A O 1
ATOM 621 N N . LEU A 1 84 ? 7.200 2.223 -16.161 1.00 91.75 84 LEU A N 1
ATOM 622 C CA . LEU A 1 84 ? 7.209 3.193 -17.259 1.00 91.75 84 LEU A CA 1
ATOM 623 C C . LEU A 1 84 ? 8.585 3.290 -17.932 1.00 91.75 84 LEU A C 1
ATOM 625 O O . LEU A 1 84 ? 8.684 3.362 -19.160 1.00 91.75 84 LEU A O 1
ATOM 629 N N . THR A 1 85 ? 9.659 3.254 -17.144 1.00 92.06 85 THR A N 1
ATOM 630 C CA . THR A 1 85 ? 11.032 3.289 -17.665 1.00 92.06 85 THR A CA 1
ATOM 631 C C . THR A 1 85 ? 11.346 2.037 -18.484 1.00 92.06 85 THR A C 1
ATOM 633 O O . THR A 1 85 ? 11.926 2.150 -19.566 1.00 92.06 85 THR A O 1
ATOM 636 N N . ALA A 1 86 ? 10.932 0.855 -18.016 1.00 87.62 86 ALA A N 1
ATOM 637 C CA . ALA A 1 86 ? 11.102 -0.400 -18.744 1.00 87.62 86 ALA A CA 1
ATOM 638 C C . ALA A 1 86 ? 10.330 -0.394 -20.075 1.00 87.62 86 ALA A C 1
ATOM 640 O O . ALA A 1 86 ? 10.921 -0.676 -21.117 1.00 87.62 86 ALA A O 1
ATOM 641 N N . LEU A 1 87 ? 9.063 0.045 -20.069 1.00 86.12 87 LEU A N 1
ATOM 642 C CA . LEU A 1 87 ? 8.261 0.195 -21.292 1.00 86.12 87 LEU A CA 1
ATOM 643 C C . LEU A 1 87 ? 8.920 1.142 -22.303 1.00 86.12 87 LEU A C 1
ATOM 645 O O . LEU A 1 87 ? 8.919 0.884 -23.505 1.00 86.12 87 LEU A O 1
ATOM 649 N N . THR A 1 88 ? 9.489 2.250 -21.824 1.00 86.81 88 THR A N 1
ATOM 650 C CA . THR A 1 88 ? 10.136 3.236 -22.700 1.00 86.81 88 THR A CA 1
ATOM 651 C C . THR A 1 88 ? 11.413 2.680 -23.329 1.00 86.81 88 THR A C 1
ATOM 653 O O . THR A 1 88 ? 11.712 3.000 -24.479 1.00 86.81 88 THR A O 1
ATOM 656 N N . LYS A 1 89 ? 12.154 1.841 -22.595 1.00 79.75 89 LYS A N 1
ATOM 657 C CA . LYS A 1 89 ? 13.378 1.187 -23.071 1.00 79.75 89 LYS A CA 1
ATOM 658 C C . LYS A 1 89 ? 13.099 0.115 -24.129 1.00 79.75 89 LYS A C 1
ATOM 660 O O . LYS A 1 89 ? 13.896 -0.026 -25.051 1.00 79.75 89 LYS A O 1
ATOM 665 N N . ASP A 1 90 ? 11.979 -0.593 -24.014 1.00 74.38 90 ASP A N 1
ATOM 666 C CA . ASP A 1 90 ? 11.579 -1.641 -24.963 1.00 74.38 90 ASP A CA 1
ATOM 667 C C . ASP A 1 90 ? 10.898 -1.101 -26.231 1.00 74.38 90 ASP A C 1
ATOM 669 O O . ASP A 1 90 ? 10.657 -1.862 -27.170 1.00 74.38 90 ASP A O 1
ATOM 673 N N . ARG A 1 91 ? 10.608 0.206 -26.313 1.00 68.75 91 ARG A N 1
ATOM 674 C CA . ARG A 1 91 ? 10.029 0.810 -27.520 1.00 68.75 91 ARG A CA 1
ATOM 675 C C . ARG A 1 91 ? 11.069 0.830 -28.657 1.00 68.75 91 ARG A C 1
ATOM 677 O O . ARG A 1 91 ? 12.056 1.563 -28.551 1.00 68.75 91 ARG A O 1
ATOM 684 N N . PRO A 1 92 ? 10.867 0.083 -29.763 1.00 59.81 92 PRO A N 1
ATOM 685 C CA . PRO A 1 92 ? 11.803 0.081 -30.881 1.00 59.81 92 PRO A CA 1
ATOM 686 C C . PRO A 1 92 ? 11.841 1.458 -31.557 1.00 59.81 92 PRO A C 1
ATOM 688 O O . PRO A 1 92 ? 10.829 2.154 -31.627 1.00 59.81 92 PRO A O 1
ATOM 691 N N . ALA A 1 93 ? 13.012 1.836 -32.080 1.00 63.03 93 ALA A N 1
ATOM 692 C CA . ALA A 1 93 ? 13.313 3.115 -32.735 1.00 63.03 93 ALA A CA 1
ATOM 693 C C . ALA A 1 93 ? 12.606 3.319 -34.100 1.00 63.03 93 ALA A C 1
ATOM 695 O O . ALA A 1 93 ? 13.228 3.737 -35.072 1.00 63.03 93 ALA A O 1
ATOM 696 N N . ALA A 1 94 ? 11.315 3.003 -34.200 1.00 55.94 94 ALA A N 1
ATOM 697 C CA . ALA A 1 94 ? 10.550 3.028 -35.447 1.00 55.94 94 ALA A CA 1
ATOM 698 C C . ALA A 1 94 ? 9.805 4.353 -35.719 1.00 55.94 94 ALA A C 1
ATOM 700 O O . ALA A 1 94 ? 9.082 4.436 -36.703 1.00 55.94 94 ALA A O 1
ATOM 701 N N . GLU A 1 95 ? 9.99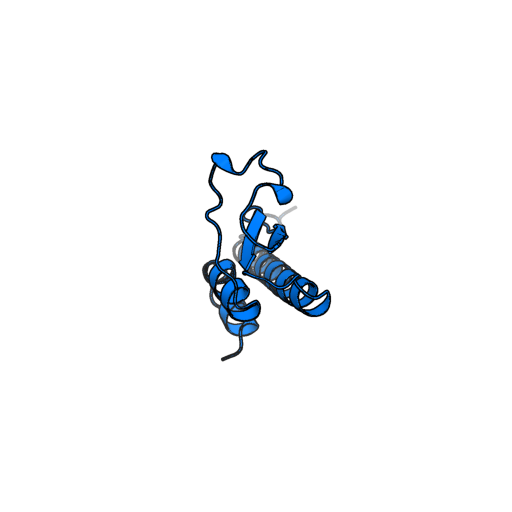1 5.400 -34.907 1.00 54.97 95 GLU A N 1
ATOM 702 C CA . GLU A 1 95 ? 9.330 6.709 -35.107 1.00 54.97 95 GLU A CA 1
ATOM 703 C C . GLU A 1 95 ? 10.303 7.872 -35.389 1.00 54.97 95 GLU A C 1
ATOM 705 O O . GLU A 1 95 ? 9.931 9.036 -35.285 1.00 54.97 95 GLU A O 1
ATOM 710 N N . ALA A 1 96 ? 11.552 7.587 -35.775 1.00 56.38 96 ALA A N 1
ATOM 711 C CA . ALA A 1 96 ? 12.544 8.606 -36.152 1.00 56.38 96 ALA A CA 1
ATOM 712 C C . ALA A 1 96 ? 12.762 8.695 -37.677 1.00 56.38 96 ALA A C 1
ATOM 714 O O . ALA A 1 96 ? 13.891 8.851 -38.139 1.00 56.38 96 ALA A O 1
ATOM 715 N N . GLY A 1 97 ? 11.691 8.551 -38.461 1.00 57.09 97 GLY A N 1
ATOM 716 C CA . GLY A 1 97 ? 11.733 8.640 -39.919 1.00 57.09 97 GLY A CA 1
ATOM 717 C C . GLY A 1 97 ? 10.611 9.510 -40.470 1.00 57.09 97 GLY A C 1
ATOM 718 O O . GLY A 1 97 ? 9.550 8.987 -40.803 1.00 57.09 97 GLY A O 1
ATOM 719 N N . ILE A 1 98 ? 10.870 10.816 -40.578 1.00 49.56 98 ILE A N 1
ATOM 720 C CA . ILE A 1 98 ? 10.253 11.717 -41.562 1.00 49.56 98 ILE A CA 1
ATOM 721 C C . ILE A 1 98 ? 11.352 12.641 -42.080 1.00 49.56 98 ILE A C 1
ATOM 723 O O . ILE A 1 98 ? 12.044 13.237 -41.223 1.00 49.56 98 ILE A O 1
#

Sequence (98 aa):
MTLAARVAANTDELPFTVAELLSATVLPAGPQRRGQATAELPGTVLKIPSSRGPLYFSRDAEPFTPAESARAHRLAELAEIVELTALTKDRPAAEAGI

Solvent-accessible surface area (backbone atoms only — not comparable to full-atom values): 5966 Å² total; per-residue (Å²): 136,54,68,68,59,49,25,70,75,37,55,87,44,41,64,62,48,44,18,63,75,63,72,30,45,71,54,82,85,48,78,83,56,75,79,58,55,69,84,79,45,80,53,39,62,49,78,42,79,42,94,91,49,67,44,38,33,30,30,73,96,52,74,81,46,72,67,56,50,50,52,45,48,50,51,40,52,49,31,45,52,48,51,54,51,52,57,59,69,69,54,73,88,80,82,83,80,133

Secondary structure (DSSP, 8-state):
--HHHHHHH-GGGHHHHHHHHHT-EEPP--GGGSS--GGGSSSEEEEE--TT--EEEEESS-PPPHHHHHHHHHHHHHHHHHHHHHHHHHS-STT---

Nearest PDB structures (foldseek):
  5ey2-assembly1_D  TM=5.606E-01  e=1.951E-01  Bacillus cereus ATCC 14579
  5xf8-assembly1_C  TM=5.165E-01  e=1.794E+00  Saccharomyces cerevisiae S288C
  2ool-assembly1_A  TM=5.979E-01  e=3.603E+00  Rhodopseudomonas palustris CGA009
  7np7-assembly1_DB  TM=2.693E-01  e=4.643E+00  Mycobacterium tuberculosis H37Rv
  5wt5-assembly1_B  TM=2.538E-01  e=5.983E+00  Helicobacter pylori 26695